Protein AF-V7HJT6-F1 (afdb_monomer)

Sequence (56 aa):
MDRPIVTSHIFPPIPIRDYDWCAYFDDVGADCSPHGWGRTEAEAKQDLLDNYGDE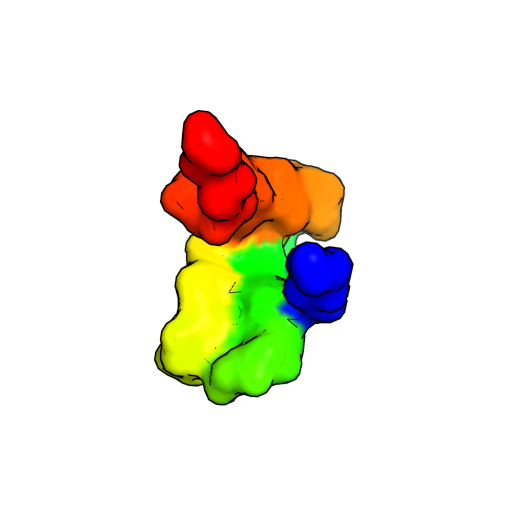E

Structure (mmCIF, N/CA/C/O backbone):
data_AF-V7HJT6-F1
#
_entry.id   AF-V7HJT6-F1
#
loop_
_atom_site.group_PDB
_atom_site.id
_atom_site.type_symbol
_atom_site.label_atom_id
_atom_site.label_alt_id
_atom_site.label_comp_id
_atom_site.label_asym_id
_atom_site.label_entity_id
_atom_site.label_seq_id
_atom_site.pdbx_PDB_ins_code
_atom_site.Cartn_x
_atom_site.Cartn_y
_atom_site.Cartn_z
_atom_site.occupancy
_atom_site.B_iso_or_equiv
_atom_site.auth_seq_id
_atom_site.auth_comp_id
_atom_site.auth_asym_id
_atom_site.auth_atom_id
_atom_site.pdbx_PDB_model_num
ATOM 1 N N . MET A 1 1 ? 2.869 9.872 -17.940 1.00 49.84 1 MET A N 1
ATOM 2 C CA . MET A 1 1 ? 3.205 8.433 -17.896 1.00 49.84 1 MET A CA 1
ATOM 3 C C . MET A 1 1 ? 2.488 7.850 -16.699 1.00 49.84 1 MET A C 1
ATOM 5 O O . MET A 1 1 ? 2.769 8.298 -15.599 1.00 49.84 1 MET A O 1
ATOM 9 N N . ASP A 1 2 ? 1.552 6.927 -16.902 1.00 63.47 2 ASP A N 1
ATOM 10 C CA . ASP A 1 2 ? 0.946 6.196 -15.786 1.00 63.47 2 ASP A CA 1
ATOM 11 C C . ASP A 1 2 ? 2.020 5.248 -15.229 1.00 63.47 2 ASP A C 1
ATOM 13 O O . ASP A 1 2 ? 2.476 4.353 -15.945 1.00 63.47 2 ASP A O 1
ATOM 17 N N . ARG A 1 3 ? 2.545 5.536 -14.032 1.00 79.19 3 ARG A N 1
ATOM 18 C CA . ARG A 1 3 ? 3.529 4.663 -13.380 1.00 79.19 3 ARG A CA 1
ATOM 19 C C . ARG A 1 3 ? 2.746 3.506 -12.752 1.00 79.19 3 ARG A C 1
ATOM 21 O O . ARG A 1 3 ? 1.927 3.781 -11.877 1.00 79.19 3 ARG A O 1
ATOM 28 N N . PRO A 1 4 ? 2.956 2.246 -13.171 1.00 85.31 4 PRO A N 1
ATOM 29 C CA . PRO A 1 4 ? 2.237 1.119 -12.591 1.00 85.31 4 PRO A CA 1
ATOM 30 C C . PRO A 1 4 ? 2.485 1.056 -11.081 1.00 85.31 4 PRO A C 1
ATOM 32 O O . PRO A 1 4 ? 3.630 1.092 -10.640 1.00 85.31 4 PRO A O 1
ATOM 35 N N . ILE A 1 5 ? 1.411 0.985 -10.293 1.00 89.19 5 ILE A N 1
ATOM 36 C CA . ILE A 1 5 ? 1.486 0.885 -8.831 1.00 89.19 5 ILE A CA 1
ATOM 37 C C . ILE A 1 5 ? 1.214 -0.556 -8.426 1.00 89.19 5 ILE A C 1
ATOM 39 O O . ILE A 1 5 ? 0.163 -1.115 -8.753 1.00 89.19 5 ILE A O 1
ATOM 43 N N . VAL A 1 6 ? 2.136 -1.135 -7.666 1.00 90.81 6 VAL A N 1
ATOM 44 C CA . VAL A 1 6 ? 1.993 -2.465 -7.077 1.00 90.81 6 VAL A CA 1
ATOM 45 C C . VAL A 1 6 ? 1.717 -2.319 -5.593 1.00 90.81 6 VAL A C 1
ATOM 47 O O . VAL A 1 6 ? 2.352 -1.526 -4.901 1.00 90.81 6 VAL A O 1
ATOM 50 N N . THR A 1 7 ? 0.765 -3.105 -5.103 1.00 91.88 7 THR A N 1
ATOM 51 C CA . THR A 1 7 ? 0.450 -3.203 -3.681 1.00 91.88 7 THR A CA 1
ATOM 52 C C . THR A 1 7 ? 0.761 -4.581 -3.137 1.00 91.88 7 THR A C 1
ATOM 54 O O . THR A 1 7 ? 0.476 -5.600 -3.762 1.00 91.88 7 THR A O 1
ATOM 57 N N . SER A 1 8 ? 1.346 -4.605 -1.945 1.00 90.62 8 SER A N 1
ATOM 58 C CA . SER A 1 8 ? 1.698 -5.816 -1.221 1.00 90.62 8 SER A CA 1
ATOM 59 C C . SER A 1 8 ? 1.155 -5.743 0.198 1.00 90.62 8 SER A C 1
ATOM 61 O O . SER A 1 8 ? 1.314 -4.736 0.887 1.00 90.62 8 SER A O 1
ATOM 63 N N . HIS A 1 9 ? 0.513 -6.823 0.631 1.00 89.25 9 HIS A N 1
ATOM 64 C CA . HIS A 1 9 ? 0.019 -6.967 1.991 1.00 89.25 9 HIS A CA 1
ATOM 65 C C . HIS A 1 9 ? 1.050 -7.750 2.802 1.00 89.25 9 HIS A C 1
ATOM 67 O O . HIS A 1 9 ? 1.144 -8.978 2.714 1.00 89.25 9 HIS A O 1
ATOM 73 N N . ILE A 1 10 ? 1.867 -7.023 3.553 1.00 86.75 10 ILE A N 1
ATOM 74 C CA . ILE A 1 10 ? 2.890 -7.587 4.418 1.00 86.75 10 ILE A CA 1
ATOM 75 C C . ILE A 1 10 ? 2.217 -7.917 5.743 1.00 86.75 10 ILE A C 1
ATOM 77 O O . ILE A 1 10 ? 1.693 -7.036 6.406 1.00 86.75 10 ILE A O 1
ATOM 81 N N . PHE A 1 11 ? 2.242 -9.191 6.138 1.00 82.12 11 PHE A N 1
ATOM 82 C CA . PHE A 1 11 ? 1.759 -9.632 7.447 1.00 82.12 11 PHE A CA 1
ATOM 83 C C . PHE A 1 11 ? 2.929 -9.927 8.391 1.00 82.12 11 PHE A C 1
ATOM 85 O O . PHE A 1 11 ? 3.297 -11.093 8.580 1.00 82.12 11 PHE A O 1
ATOM 92 N N . PRO A 1 12 ? 3.553 -8.892 8.980 1.00 77.19 12 PRO A N 1
ATOM 93 C CA . PRO A 1 12 ? 4.586 -9.090 9.977 1.00 77.19 12 PRO A CA 1
ATOM 94 C C . PRO A 1 12 ? 3.998 -9.749 11.240 1.00 77.19 12 PRO A C 1
ATOM 96 O O . PRO A 1 12 ? 2.860 -9.470 11.624 1.00 77.19 12 PRO A O 1
ATOM 99 N N . PRO A 1 13 ? 4.762 -10.610 11.937 1.00 81.62 13 PRO A N 1
ATOM 100 C CA . PRO A 1 13 ? 4.355 -11.210 13.205 1.00 81.62 13 PRO A CA 1
ATOM 101 C C . PRO A 1 13 ? 4.492 -10.197 14.356 1.00 81.62 13 PRO A C 1
ATOM 103 O O . PRO A 1 13 ? 5.232 -10.413 15.313 1.00 81.62 13 PRO A O 1
ATOM 106 N N . ILE A 1 14 ? 3.798 -9.064 14.248 1.00 76.56 14 ILE A N 1
ATOM 107 C CA . ILE A 1 14 ? 3.738 -8.001 15.253 1.00 76.56 14 ILE A CA 1
ATOM 108 C C . ILE A 1 14 ? 2.285 -7.805 15.713 1.00 76.56 14 ILE A C 1
ATOM 110 O O . ILE A 1 14 ? 1.348 -8.077 14.962 1.00 76.56 14 ILE A O 1
ATOM 114 N N . PRO A 1 15 ? 2.064 -7.353 16.958 1.00 75.38 15 PRO A N 1
ATOM 115 C CA . PRO A 1 15 ? 0.717 -7.205 17.511 1.00 75.38 15 PRO A CA 1
ATOM 116 C C . PRO A 1 15 ? -0.089 -6.052 16.893 1.00 75.38 15 PRO A C 1
ATOM 118 O O . PRO A 1 15 ? -1.313 -6.061 16.991 1.00 75.38 15 PRO A O 1
ATOM 121 N N . ILE A 1 16 ? 0.574 -5.069 16.277 1.00 73.25 16 ILE A N 1
ATOM 122 C CA . ILE A 1 16 ? -0.058 -3.892 15.667 1.00 73.25 16 ILE A CA 1
ATOM 123 C C . ILE A 1 16 ? 0.014 -4.048 14.150 1.00 73.25 16 ILE A C 1
ATOM 125 O O . ILE A 1 16 ? 1.103 -4.072 13.588 1.00 73.25 16 ILE A O 1
ATOM 129 N N . ARG A 1 17 ? -1.153 -4.156 13.517 1.00 74.50 17 ARG A N 1
ATOM 130 C CA . ARG A 1 17 ? -1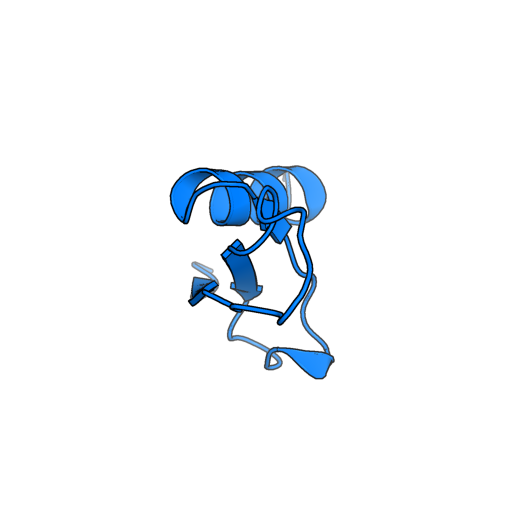.354 -4.513 12.099 1.00 74.50 17 ARG A CA 1
ATOM 131 C C . ARG A 1 17 ? -1.973 -3.373 11.292 1.00 74.50 17 ARG A C 1
ATOM 133 O O . ARG A 1 17 ? -2.666 -3.563 10.301 1.00 74.50 17 ARG A O 1
ATOM 140 N N . ASP A 1 18 ? -1.773 -2.156 11.781 1.00 77.81 18 ASP A N 1
ATOM 141 C CA . ASP A 1 18 ? -2.402 -0.959 11.234 1.00 77.81 18 ASP A CA 1
ATOM 142 C C . ASP A 1 18 ? -1.724 -0.446 9.957 1.00 77.81 18 ASP A C 1
ATOM 144 O O . ASP A 1 18 ? -2.266 0.429 9.304 1.00 77.81 18 ASP A O 1
ATOM 148 N N . TYR A 1 19 ? -0.574 -0.989 9.558 1.00 81.12 19 TYR A N 1
ATOM 149 C CA . TYR A 1 19 ? 0.130 -0.569 8.339 1.00 81.12 19 TYR A CA 1
ATOM 150 C C . TYR A 1 19 ? 0.676 -1.774 7.571 1.00 81.12 19 TYR A C 1
ATOM 152 O O . TYR A 1 19 ? 1.813 -1.782 7.112 1.00 81.12 19 TYR A O 1
ATOM 16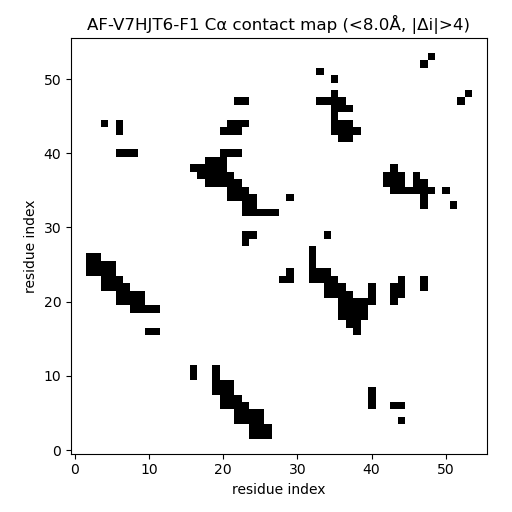0 N N . ASP A 1 20 ? -0.141 -2.822 7.477 1.00 87.56 20 ASP A N 1
ATOM 161 C CA . ASP A 1 20 ? 0.220 -4.057 6.781 1.00 87.56 20 ASP A CA 1
ATOM 162 C C . ASP A 1 20 ? 0.212 -3.873 5.244 1.00 87.56 20 ASP A C 1
ATOM 164 O O . ASP A 1 20 ? 0.805 -4.675 4.522 1.00 87.56 20 ASP A O 1
ATOM 168 N N . TRP A 1 21 ? -0.429 -2.826 4.704 1.00 92.12 21 TRP A N 1
ATOM 169 C CA . TRP A 1 21 ? -0.423 -2.551 3.264 1.00 92.12 21 TRP A CA 1
ATOM 170 C C . TRP A 1 21 ? 0.699 -1.605 2.861 1.00 92.12 21 TRP A C 1
ATOM 172 O O . TRP A 1 21 ? 0.859 -0.527 3.429 1.00 92.12 21 TRP A O 1
ATOM 182 N N . CYS A 1 22 ? 1.414 -2.001 1.814 1.00 91.50 22 CYS A N 1
ATOM 183 C CA . CYS A 1 22 ? 2.500 -1.254 1.205 1.00 91.50 22 CYS A CA 1
ATOM 184 C C . CYS A 1 22 ? 2.219 -1.063 -0.292 1.00 91.50 22 CYS A C 1
ATOM 186 O O . CYS A 1 22 ? 1.846 -2.024 -0.967 1.00 91.50 22 CYS A O 1
ATOM 188 N N . ALA A 1 23 ? 2.392 0.149 -0.815 1.00 92.44 23 ALA A N 1
ATOM 189 C CA . ALA A 1 23 ? 2.274 0.477 -2.236 1.00 92.44 23 ALA A CA 1
ATOM 190 C C . ALA A 1 23 ? 3.585 1.071 -2.755 1.00 92.44 23 ALA A C 1
ATOM 192 O O . ALA A 1 23 ? 4.190 1.870 -2.054 1.00 92.44 23 ALA A O 1
ATOM 193 N N . TYR A 1 24 ? 4.006 0.734 -3.973 1.00 91.12 24 TYR A N 1
ATOM 194 C CA . TYR A 1 24 ? 5.196 1.312 -4.614 1.00 91.12 24 TYR A CA 1
ATOM 195 C C . TYR A 1 24 ? 5.045 1.370 -6.138 1.00 91.12 24 TYR A C 1
ATOM 197 O O . TYR A 1 24 ? 4.214 0.656 -6.710 1.00 91.12 24 TYR A O 1
ATOM 205 N N . PHE A 1 25 ? 5.844 2.206 -6.811 1.00 89.44 25 PHE A N 1
ATOM 206 C CA . PHE A 1 25 ? 5.876 2.233 -8.277 1.00 89.44 25 PHE A CA 1
ATOM 207 C C . PHE A 1 25 ? 6.737 1.087 -8.822 1.00 89.44 25 PHE A C 1
ATOM 209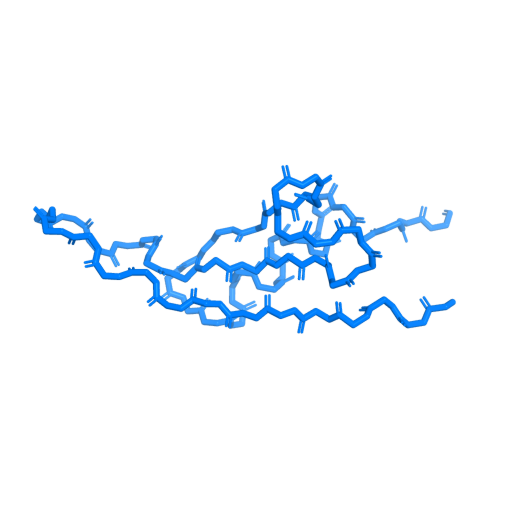 O O . PHE A 1 25 ? 7.875 0.890 -8.397 1.00 89.44 25 PHE A O 1
ATOM 216 N N . ASP A 1 26 ? 6.217 0.356 -9.800 1.00 86.50 26 ASP A N 1
ATOM 217 C CA . ASP A 1 26 ? 6.880 -0.779 -10.456 1.00 86.50 26 ASP A CA 1
ATOM 218 C C . ASP A 1 26 ? 7.913 -0.341 -11.517 1.00 86.50 26 ASP A C 1
ATOM 220 O O . ASP A 1 26 ? 8.426 -1.155 -12.275 1.00 86.50 26 ASP A O 1
ATOM 224 N N . ASP A 1 27 ? 8.260 0.950 -11.586 1.00 81.31 27 ASP A N 1
ATOM 225 C CA . ASP A 1 27 ? 9.175 1.468 -12.609 1.00 81.31 27 ASP A CA 1
ATOM 226 C C . ASP A 1 27 ? 10.650 1.120 -12.336 1.00 81.31 27 ASP A C 1
ATOM 228 O O . ASP A 1 27 ? 11.371 0.733 -13.258 1.00 81.31 27 ASP A O 1
ATOM 232 N N . VAL A 1 28 ? 11.090 1.210 -11.075 1.00 74.81 28 VAL A N 1
ATOM 233 C CA . VAL A 1 28 ? 12.456 0.858 -10.629 1.00 74.81 28 VAL A CA 1
ATOM 234 C C . VAL A 1 28 ? 12.499 -0.350 -9.684 1.00 74.81 28 VAL A C 1
ATOM 236 O O . VAL A 1 28 ? 13.579 -0.774 -9.270 1.00 74.81 28 VAL A O 1
ATOM 239 N N . GLY A 1 29 ? 11.334 -0.933 -9.380 1.00 70.25 29 GLY A N 1
ATOM 240 C CA . GLY A 1 29 ? 11.163 -2.045 -8.442 1.00 70.25 29 GLY A CA 1
ATOM 241 C C . GLY A 1 29 ? 11.105 -1.604 -6.975 1.00 70.25 29 GLY A C 1
ATOM 242 O O . GLY A 1 29 ? 11.588 -0.529 -6.625 1.00 70.25 29 GLY A O 1
ATOM 243 N N . ALA A 1 30 ? 10.525 -2.454 -6.115 1.00 73.88 30 ALA A N 1
ATOM 244 C CA . ALA A 1 30 ? 10.237 -2.135 -4.710 1.00 73.88 30 ALA A CA 1
ATOM 245 C C . ALA A 1 30 ? 11.429 -1.481 -3.991 1.00 73.88 30 ALA A C 1
ATOM 247 O O . ALA A 1 30 ? 11.302 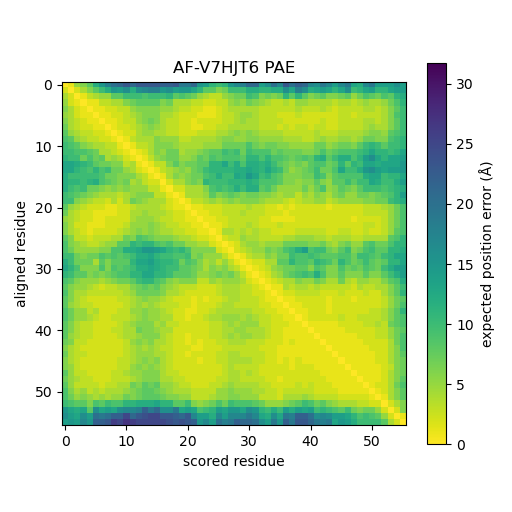-0.382 -3.487 1.00 73.88 30 ALA A O 1
ATOM 248 N N . ASP A 1 31 ? 12.626 -2.067 -4.045 1.00 73.94 31 ASP A N 1
ATOM 249 C CA . ASP A 1 31 ? 13.790 -1.619 -3.258 1.00 73.94 31 ASP A CA 1
ATOM 250 C C . ASP A 1 31 ? 14.246 -0.165 -3.517 1.00 73.94 31 ASP A C 1
ATOM 252 O O . ASP A 1 31 ? 14.796 0.485 -2.630 1.00 73.94 31 ASP A O 1
ATOM 256 N N . CYS A 1 32 ? 14.034 0.353 -4.731 1.00 76.06 32 CYS A N 1
ATOM 257 C CA . CYS A 1 32 ? 14.457 1.701 -5.134 1.00 76.06 32 CYS A CA 1
ATOM 258 C C . CYS A 1 32 ? 13.291 2.672 -5.333 1.00 76.06 32 CYS A C 1
ATOM 260 O O . CYS A 1 32 ? 13.520 3.863 -5.551 1.00 76.06 32 CYS A O 1
ATOM 262 N N . SER A 1 33 ? 12.060 2.171 -5.277 1.00 83.44 33 SER A N 1
ATOM 263 C CA . SER A 1 33 ? 10.862 2.968 -5.474 1.00 83.44 33 SER A CA 1
ATOM 264 C C . SER A 1 33 ? 10.398 3.556 -4.141 1.00 83.44 33 SER A C 1
ATOM 266 O O . SER A 1 33 ? 10.570 2.929 -3.089 1.00 83.44 33 SER A O 1
ATOM 268 N N . PRO A 1 34 ? 9.827 4.769 -4.126 1.00 87.12 34 PRO A N 1
ATOM 269 C CA . PRO A 1 34 ? 9.156 5.247 -2.933 1.00 87.12 34 PRO A CA 1
ATOM 270 C C . PRO A 1 34 ? 8.009 4.307 -2.551 1.00 87.12 34 PRO A C 1
ATOM 272 O O . PRO A 1 34 ? 7.377 3.690 -3.412 1.00 87.12 34 PRO A O 1
ATOM 275 N N . HIS A 1 35 ? 7.750 4.209 -1.248 1.00 89.75 35 HIS A N 1
ATOM 276 C CA . HIS A 1 35 ? 6.704 3.353 -0.706 1.00 89.75 35 HIS A CA 1
ATOM 277 C C . HIS A 1 35 ? 5.695 4.179 0.082 1.00 89.75 35 HIS A C 1
ATOM 279 O O . HIS A 1 35 ? 6.090 4.960 0.946 1.00 89.75 35 HIS A O 1
ATOM 285 N N . GLY A 1 36 ? 4.413 3.945 -0.176 1.00 92.12 36 GLY A N 1
ATOM 286 C CA . GLY A 1 36 ? 3.310 4.400 0.661 1.00 92.12 36 GLY A CA 1
ATOM 287 C C . GLY A 1 36 ? 2.810 3.282 1.570 1.00 92.12 36 GLY A C 1
ATOM 288 O O . GLY A 1 36 ? 2.849 2.104 1.195 1.00 92.12 36 GLY A O 1
ATOM 289 N N . TRP A 1 37 ? 2.333 3.639 2.760 1.00 91.44 37 TRP A N 1
ATOM 290 C CA . TRP A 1 37 ? 1.870 2.681 3.770 1.00 91.44 37 TRP A CA 1
ATOM 291 C C . TRP A 1 37 ? 0.454 2.994 4.245 1.00 91.44 37 TRP A C 1
ATOM 293 O O . TRP A 1 37 ? 0.082 4.149 4.419 1.00 91.44 37 TRP A O 1
ATOM 303 N N . GLY A 1 38 ? -0.347 1.958 4.501 1.00 91.25 38 GLY A N 1
ATOM 304 C CA . GLY A 1 38 ? -1.730 2.150 4.932 1.00 91.25 38 GLY A CA 1
ATOM 305 C C . GLY A 1 38 ? -2.362 0.947 5.621 1.00 91.25 38 GLY A C 1
ATOM 306 O O . GLY A 1 38 ? -1.858 -0.177 5.569 1.00 91.25 38 GLY A O 1
ATOM 307 N N . ARG A 1 39 ? -3.520 1.188 6.247 1.00 90.00 39 ARG A N 1
ATOM 308 C CA . ARG A 1 39 ? -4.389 0.132 6.801 1.00 90.00 39 ARG A CA 1
ATOM 309 C C . ARG A 1 39 ? -5.061 -0.697 5.713 1.00 90.00 39 ARG A C 1
ATOM 311 O O . ARG A 1 39 ? -5.443 -1.842 5.949 1.00 90.00 39 ARG A O 1
ATOM 318 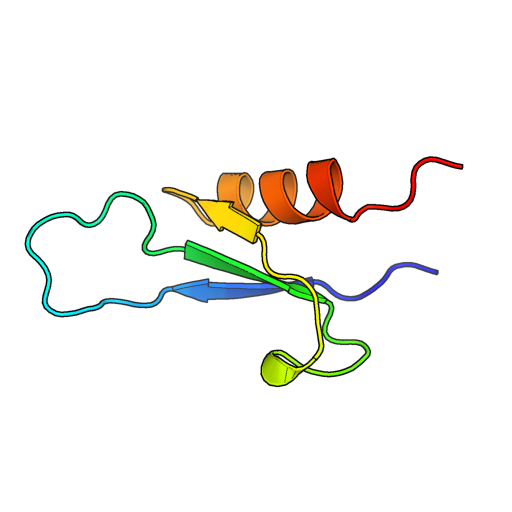N N . THR A 1 40 ? -5.230 -0.115 4.531 1.00 91.69 40 THR A N 1
ATOM 319 C CA . THR A 1 40 ? -5.863 -0.733 3.368 1.00 91.69 40 THR A CA 1
ATOM 320 C C . THR A 1 40 ? -5.043 -0.493 2.108 1.00 91.69 40 THR A C 1
ATOM 322 O O . THR A 1 40 ? -4.221 0.421 2.044 1.00 91.69 40 THR A O 1
ATOM 325 N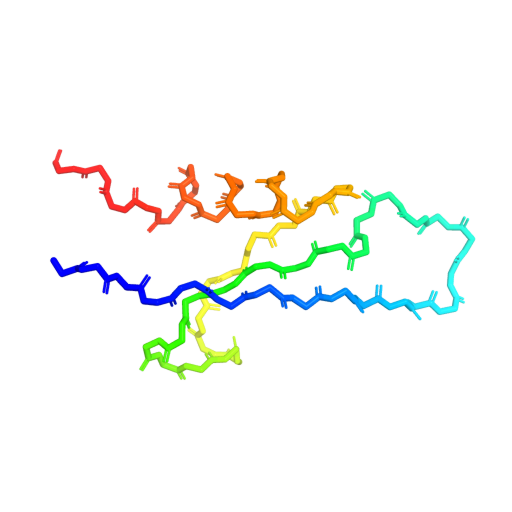 N . GLU A 1 41 ? -5.306 -1.292 1.071 1.00 91.38 41 GLU A N 1
ATOM 326 C CA . GLU A 1 41 ? -4.659 -1.136 -0.234 1.00 91.38 41 GLU A CA 1
ATOM 327 C C . GLU A 1 41 ? -4.851 0.275 -0.818 1.00 91.38 41 GLU A C 1
ATOM 329 O O . GLU A 1 41 ? -3.928 0.852 -1.391 1.00 91.38 41 GLU A O 1
ATOM 334 N N . ALA A 1 42 ? -6.051 0.838 -0.653 1.00 91.38 42 ALA A N 1
ATOM 335 C CA . ALA A 1 42 ? -6.385 2.169 -1.142 1.00 91.38 42 ALA A CA 1
ATOM 336 C C . ALA A 1 42 ? -5.626 3.263 -0.381 1.00 91.38 42 ALA A C 1
ATOM 338 O O . ALA A 1 42 ? -5.086 4.165 -1.014 1.00 91.38 42 ALA A O 1
ATOM 339 N N . GLU A 1 43 ? -5.534 3.157 0.949 1.00 93.00 43 GLU A N 1
ATOM 340 C CA . GLU A 1 43 ? -4.761 4.100 1.766 1.00 93.00 43 GLU A CA 1
ATOM 3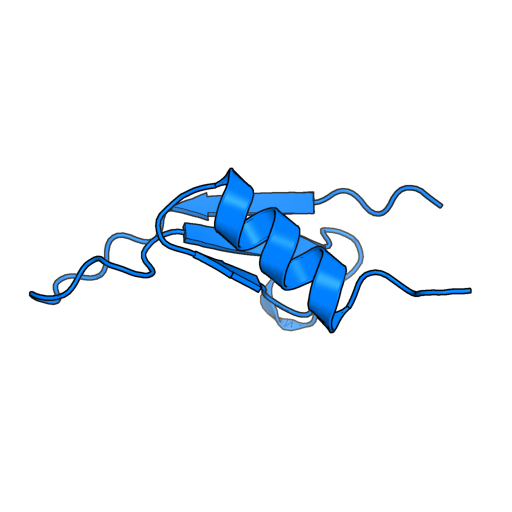41 C C . GLU A 1 43 ? -3.276 4.063 1.412 1.00 93.00 43 GLU A C 1
ATOM 343 O O . GLU A 1 43 ? -2.687 5.118 1.227 1.00 93.00 43 GLU A O 1
ATOM 348 N N . ALA A 1 44 ? -2.685 2.877 1.232 1.00 92.50 44 ALA A N 1
ATOM 349 C CA . ALA A 1 44 ? -1.277 2.762 0.853 1.00 92.50 44 ALA A CA 1
ATOM 350 C C . ALA A 1 44 ? -0.994 3.393 -0.523 1.00 92.50 44 ALA A C 1
ATOM 352 O O . ALA A 1 44 ? -0.001 4.096 -0.695 1.00 92.50 44 ALA A O 1
ATOM 353 N N . LYS A 1 45 ? -1.885 3.183 -1.506 1.00 91.38 45 LYS A N 1
ATOM 354 C CA . LYS A 1 45 ? -1.790 3.825 -2.831 1.00 91.38 45 LYS A CA 1
ATOM 355 C C . LYS A 1 45 ? -1.923 5.339 -2.736 1.00 91.38 45 LYS A C 1
ATOM 357 O O . LYS A 1 45 ? -1.193 6.055 -3.412 1.00 91.38 45 LYS A O 1
ATOM 362 N N . GLN A 1 46 ? -2.865 5.816 -1.931 1.00 91.31 46 GLN A N 1
ATOM 363 C CA . GLN A 1 46 ? -3.103 7.241 -1.768 1.00 91.31 46 GLN A CA 1
ATOM 364 C C . GLN A 1 46 ? -1.941 7.922 -1.045 1.00 91.31 46 GLN A C 1
ATOM 366 O O . GLN A 1 46 ? -1.518 8.974 -1.494 1.00 91.31 46 GLN A O 1
ATOM 371 N N . ASP A 1 47 ? -1.375 7.296 -0.014 1.00 92.25 47 ASP A N 1
ATOM 372 C CA . ASP A 1 47 ? -0.168 7.766 0.674 1.00 92.25 47 ASP A CA 1
ATOM 373 C C . ASP A 1 47 ? 1.036 7.839 -0.283 1.00 92.25 47 ASP A C 1
ATOM 375 O O . ASP A 1 47 ? 1.750 8.840 -0.307 1.00 92.25 47 ASP A O 1
ATOM 379 N N . LEU A 1 48 ? 1.212 6.834 -1.155 1.00 91.44 48 LEU A N 1
ATOM 380 C CA . LEU A 1 48 ? 2.241 6.856 -2.202 1.00 91.44 48 LEU A CA 1
ATOM 381 C C . LEU A 1 48 ? 2.032 8.023 -3.184 1.00 91.44 48 LEU A C 1
ATOM 383 O O . LEU A 1 48 ? 2.989 8.701 -3.547 1.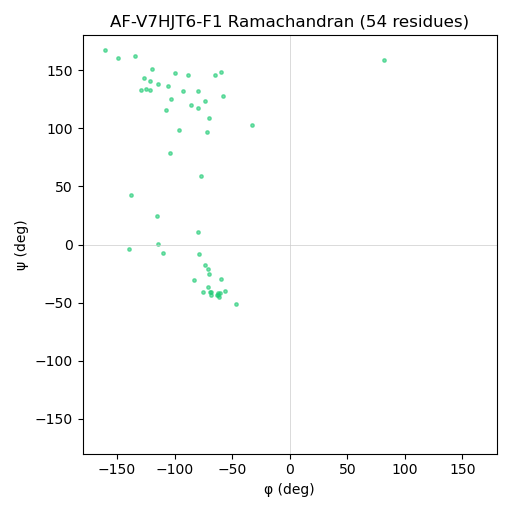00 91.44 48 LEU A O 1
ATOM 387 N N . LEU A 1 49 ? 0.795 8.243 -3.630 1.00 89.06 49 LEU A N 1
ATOM 388 C CA . LEU A 1 49 ? 0.449 9.304 -4.578 1.00 89.06 49 LEU A CA 1
ATOM 389 C C . LEU A 1 49 ? 0.525 10.704 -3.955 1.00 89.06 49 LEU A C 1
ATOM 391 O O . LEU A 1 49 ? 0.949 11.626 -4.629 1.00 89.06 49 LEU A O 1
ATOM 395 N N . ASP A 1 50 ? 0.155 10.872 -2.691 1.00 90.25 50 ASP A N 1
ATOM 396 C CA . ASP A 1 50 ? 0.218 12.162 -1.994 1.00 90.25 50 ASP A CA 1
ATOM 397 C C . ASP A 1 50 ? 1.672 12.589 -1.738 1.00 90.25 50 ASP A C 1
ATOM 399 O O . ASP A 1 50 ? 2.042 13.738 -1.954 1.00 90.25 50 ASP A O 1
ATOM 403 N N . ASN A 1 51 ? 2.531 11.638 -1.348 1.00 87.44 51 ASN A N 1
ATOM 404 C CA . ASN A 1 51 ? 3.936 11.927 -1.053 1.00 87.44 51 ASN A CA 1
ATOM 405 C C . ASN A 1 51 ? 4.834 11.964 -2.303 1.00 87.44 51 ASN A C 1
ATOM 407 O O . ASN A 1 51 ? 5.860 12.647 -2.301 1.00 87.44 51 ASN A O 1
ATOM 411 N N . TYR A 1 52 ? 4.508 11.184 -3.340 1.00 86.12 52 TYR A N 1
ATOM 412 C CA . TYR A 1 52 ? 5.404 10.926 -4.480 1.00 86.12 52 TYR A CA 1
ATOM 413 C C . TYR A 1 52 ? 4.709 10.914 -5.845 1.00 86.12 52 TYR A C 1
ATOM 415 O O . TYR A 1 52 ? 5.372 10.729 -6.873 1.00 86.12 52 TYR A O 1
ATOM 423 N N . GLY A 1 53 ? 3.386 11.061 -5.879 1.00 76.50 53 GLY A N 1
ATOM 424 C CA . GLY A 1 53 ? 2.657 11.361 -7.100 1.00 76.50 53 GLY A CA 1
ATOM 425 C C . GLY A 1 53 ? 2.954 12.804 -7.461 1.00 76.50 53 GLY A C 1
ATOM 426 O O . GLY A 1 53 ? 2.377 13.714 -6.889 1.00 76.50 53 GLY A O 1
ATOM 427 N N . ASP A 1 54 ? 3.917 12.964 -8.365 1.00 63.72 54 ASP A N 1
ATOM 428 C CA . ASP A 1 54 ? 4.326 14.212 -9.012 1.00 63.72 54 ASP A CA 1
ATOM 429 C C . ASP A 1 54 ? 3.113 15.154 -9.195 1.00 63.72 54 ASP A C 1
ATOM 431 O O . ASP A 1 54 ? 2.263 14.923 -10.060 1.00 63.72 54 ASP A O 1
ATOM 435 N N . GLU A 1 55 ? 3.000 16.174 -8.339 1.00 55.38 55 GLU A N 1
ATOM 436 C CA . GLU A 1 55 ? 2.186 17.350 -8.637 1.00 55.38 55 GLU A CA 1
ATOM 437 C C . GLU A 1 55 ? 2.960 18.152 -9.694 1.00 55.38 55 GLU A C 1
ATOM 439 O O . GLU A 1 55 ? 4.133 18.466 -9.482 1.00 55.38 55 GLU A O 1
ATOM 444 N N . GLU A 1 56 ? 2.332 18.417 -10.845 1.00 48.91 56 GLU A N 1
ATOM 445 C CA . GLU A 1 56 ? 2.897 19.260 -11.916 1.00 48.91 56 GLU A CA 1
ATOM 446 C C . GLU A 1 56 ? 3.339 20.653 -11.432 1.00 48.91 56 GLU A C 1
ATOM 448 O O . GLU A 1 56 ? 2.601 21.285 -10.638 1.00 48.91 56 GLU A O 1
#

Nearest PDB structures (foldseek):
  7r97-assembly1_B  TM=5.682E-01  e=2.877E+00  Escherichia coli K-12
  8dfv-assembly1_K  TM=5.613E-01  e=3.715E+00  Drosophila melanogaster
  8dga-assembly1_K  TM=4.021E-01  e=1.519E+00  Drosophila melanogaster
  5npg-assembly1_A  TM=4.141E-01  e=2.532E+00  Drosophila melanogaster

Secondary structure (DSSP, 8-state):
--PPEEEEE---SSS--TT-EEEEETTS-GGGS-EEEESSHHHHHHHHHHHHS---

Mean predicted aligned error: 5.67 Å

Foldseek 3Di:
DPFDKDKDQADDPDPDRFFRIKIFGPPVDDVPTDIATGSDNVNRVVRCCVVPVDDD

Radius of gyration: 11.43 Å; Cα contacts (8 Å, |Δi|>4): 106; chains: 1; bounding box: 21×30×35 Å

Solvent-accessible surface area (backbone atoms only — not comparable to full-atom values): 3324 Å² total; per-residue (Å²): 131,90,70,56,72,46,74,47,79,51,83,70,100,55,96,77,69,64,59,31,14,37,16,26,37,61,85,72,33,67,96,74,28,68,72,9,60,12,72,37,69,65,46,2,44,48,42,27,37,73,78,65,45,80,78,131

pLDDT: mean 82.96, std 10.73, range [48.91, 93.0]